Protein AF-A0A7Y2YPP0-F1 (afdb_monomer_lite)

pLDDT: mean 96.52, std 2.54, range [84.19, 98.56]

Structure (mmCIF, N/CA/C/O backbone):
data_AF-A0A7Y2YPP0-F1
#
_entry.id   AF-A0A7Y2YPP0-F1
#
loop_
_atom_site.group_PDB
_atom_site.id
_atom_site.type_symbol
_atom_site.label_atom_id
_atom_site.label_alt_id
_atom_site.label_comp_id
_atom_site.label_asym_id
_atom_site.label_entity_id
_atom_site.label_seq_id
_atom_site.pdbx_PDB_ins_code
_atom_site.Cartn_x
_atom_site.Cartn_y
_atom_site.Cartn_z
_atom_site.occupancy
_atom_site.B_iso_or_equiv
_atom_site.auth_seq_id
_atom_site.auth_comp_id
_atom_site.auth_asym_id
_atom_site.auth_atom_id
_atom_site.pdbx_PDB_model_num
ATOM 1 N N . MET A 1 1 ? -10.206 3.971 15.048 1.00 95.44 1 MET A N 1
ATOM 2 C CA . MET A 1 1 ? -8.833 4.452 14.808 1.00 95.44 1 MET A CA 1
ATOM 3 C C . MET A 1 1 ? -8.501 4.427 13.323 1.00 95.44 1 MET A C 1
ATOM 5 O O . MET A 1 1 ? -9.047 3.596 12.598 1.00 95.44 1 MET A O 1
ATOM 9 N N . THR A 1 2 ? -7.605 5.310 12.887 1.00 98.06 2 THR A N 1
ATOM 10 C CA . THR A 1 2 ? -6.998 5.312 11.549 1.00 98.06 2 THR A CA 1
ATOM 11 C C . THR A 1 2 ? -5.722 4.476 11.564 1.00 98.06 2 THR A C 1
ATOM 13 O O . THR A 1 2 ? -4.818 4.769 12.343 1.00 98.06 2 THR A O 1
ATOM 16 N N . PHE A 1 3 ? -5.642 3.474 10.690 1.00 98.38 3 PHE A N 1
ATOM 17 C CA . PHE A 1 3 ? -4.545 2.509 10.623 1.00 98.38 3 PHE A CA 1
ATOM 18 C C . PHE A 1 3 ? -3.705 2.708 9.356 1.00 98.38 3 PHE A C 1
ATOM 20 O O . PHE A 1 3 ? -4.216 2.635 8.233 1.00 98.38 3 PHE A O 1
ATOM 27 N N . ALA A 1 4 ? -2.415 2.975 9.526 1.00 98.38 4 ALA A N 1
ATOM 28 C CA . ALA A 1 4 ? -1.454 3.165 8.457 1.00 98.38 4 ALA A CA 1
ATOM 29 C C . ALA A 1 4 ? -0.829 1.831 8.037 1.00 98.38 4 ALA A C 1
ATOM 31 O O . ALA A 1 4 ? -0.265 1.090 8.836 1.00 98.38 4 ALA A O 1
ATOM 32 N N . VAL A 1 5 ? -0.846 1.560 6.735 1.00 98.31 5 VAL A N 1
ATOM 33 C CA . VAL A 1 5 ? -0.158 0.414 6.138 1.00 98.31 5 VAL A CA 1
ATOM 34 C C . VAL A 1 5 ? 0.920 0.938 5.205 1.00 98.31 5 VAL A C 1
ATOM 36 O O . VAL A 1 5 ? 0.620 1.477 4.143 1.00 98.31 5 VAL A O 1
ATOM 39 N N . ILE A 1 6 ? 2.187 0.784 5.585 1.00 98.12 6 ILE A N 1
ATOM 40 C CA . ILE A 1 6 ? 3.332 1.185 4.759 1.00 98.12 6 ILE A CA 1
ATOM 41 C C . ILE A 1 6 ? 3.974 -0.080 4.207 1.00 98.12 6 ILE A C 1
ATOM 43 O O . ILE A 1 6 ? 4.489 -0.902 4.962 1.00 98.12 6 ILE A O 1
ATOM 47 N N . THR A 1 7 ? 3.941 -0.255 2.889 1.00 97.50 7 THR A N 1
ATOM 48 C CA . THR A 1 7 ? 4.414 -1.492 2.266 1.00 97.50 7 THR A CA 1
ATOM 49 C C . THR A 1 7 ? 5.006 -1.253 0.884 1.00 97.50 7 THR A C 1
ATOM 51 O O . THR A 1 7 ? 4.642 -0.325 0.166 1.00 97.50 7 THR A O 1
ATOM 54 N N . HIS A 1 8 ? 5.933 -2.125 0.494 1.00 95.25 8 HIS A N 1
ATOM 55 C CA . HIS A 1 8 ? 6.462 -2.182 -0.870 1.00 95.25 8 HIS A CA 1
ATOM 56 C C . HIS A 1 8 ? 5.697 -3.183 -1.753 1.00 95.25 8 HIS A C 1
ATOM 58 O O . HIS A 1 8 ? 5.945 -3.273 -2.953 1.00 95.25 8 HIS A O 1
ATOM 64 N N . VAL A 1 9 ? 4.733 -3.918 -1.182 1.00 95.44 9 VAL A N 1
ATOM 65 C CA . VAL A 1 9 ? 3.884 -4.846 -1.938 1.00 95.44 9 VAL A CA 1
ATOM 66 C C . VAL A 1 9 ? 3.165 -4.099 -3.058 1.00 95.44 9 VAL A C 1
ATOM 68 O O . VAL A 1 9 ? 2.642 -2.997 -2.877 1.00 95.44 9 VAL A O 1
ATOM 71 N N . ASN A 1 10 ? 3.140 -4.718 -4.232 1.00 94.69 10 ASN A N 1
ATOM 72 C CA . ASN A 1 10 ? 2.486 -4.146 -5.395 1.00 94.69 10 ASN A CA 1
ATOM 73 C C . ASN A 1 10 ? 0.992 -4.339 -5.312 1.00 94.69 10 ASN A C 1
ATOM 75 O O . ASN A 1 10 ? 0.530 -5.452 -5.073 1.00 94.69 10 ASN A O 1
ATOM 79 N N . HIS A 1 11 ? 0.278 -3.254 -5.569 1.00 97.25 11 HIS A N 1
ATOM 80 C CA . HIS A 1 11 ? -1.167 -3.266 -5.584 1.00 97.25 11 HIS A CA 1
ATOM 81 C C . HIS A 1 11 ? -1.696 -3.061 -6.991 1.00 97.25 11 HIS A C 1
ATOM 83 O O . HIS A 1 11 ? -1.150 -2.277 -7.770 1.00 97.25 11 HIS A O 1
ATOM 89 N N . LEU A 1 12 ? -2.778 -3.753 -7.295 1.00 96.81 12 LEU A N 1
ATOM 90 C CA . LEU A 1 12 ? -3.611 -3.517 -8.460 1.00 96.81 12 LEU A CA 1
ATOM 91 C C . LEU A 1 12 ? -4.775 -2.622 -8.042 1.00 96.81 12 LEU A C 1
ATOM 93 O O . LEU A 1 12 ? -5.227 -2.689 -6.899 1.00 96.81 12 LEU A O 1
ATOM 97 N N . ASN A 1 13 ? -5.246 -1.792 -8.966 1.00 94.69 13 ASN A N 1
ATOM 98 C CA . ASN A 1 13 ? -6.469 -1.019 -8.794 1.00 94.69 13 ASN A CA 1
ATOM 99 C C . ASN A 1 13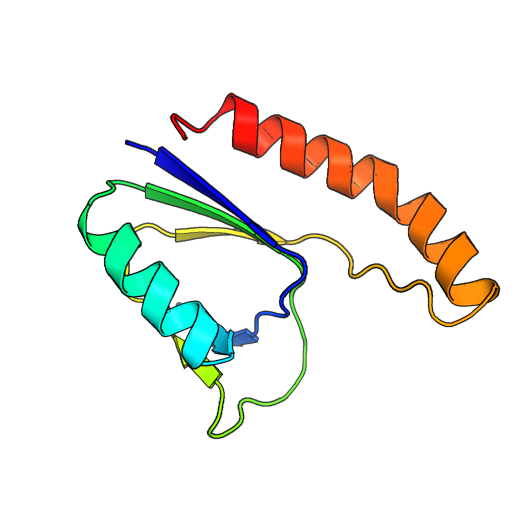 ? -7.495 -1.512 -9.823 1.00 94.69 13 ASN A C 1
ATOM 101 O O . ASN A 1 13 ? -7.299 -1.305 -11.022 1.00 94.69 13 ASN A O 1
ATOM 105 N N . GLU A 1 14 ? -8.556 -2.170 -9.355 1.00 89.94 14 GLU A N 1
ATOM 106 C CA . GLU A 1 14 ? -9.692 -2.614 -10.167 1.00 89.94 14 GLU A CA 1
ATOM 107 C C . GLU A 1 14 ? -10.943 -1.817 -9.775 1.00 89.94 14 GLU A C 1
ATOM 109 O O . GLU A 1 14 ? -11.801 -2.267 -9.019 1.00 89.94 14 GLU A O 1
ATOM 114 N N . GLY A 1 15 ? -11.046 -0.595 -10.300 1.00 85.88 15 GLY A N 1
ATOM 115 C CA . GLY A 1 15 ? -12.193 0.277 -10.058 1.00 85.88 15 GLY A CA 1
ATOM 116 C C . GLY A 1 15 ? -12.201 0.840 -8.638 1.00 85.88 15 GLY A C 1
ATOM 117 O O . GLY A 1 15 ? -11.520 1.827 -8.367 1.00 85.88 15 GLY A O 1
ATOM 118 N N . HIS A 1 16 ? -13.010 0.243 -7.763 1.00 84.19 16 HIS A N 1
ATOM 119 C CA . HIS A 1 16 ? -13.112 0.637 -6.353 1.00 84.19 16 HIS A CA 1
ATOM 120 C C . HIS A 1 16 ? -12.242 -0.221 -5.428 1.00 84.19 16 HIS A C 1
ATOM 122 O O . HIS A 1 16 ? -12.014 0.173 -4.284 1.00 84.19 16 HIS A O 1
ATOM 128 N N . ASP A 1 17 ? -11.714 -1.339 -5.932 1.00 92.25 17 ASP A N 1
ATOM 129 C CA . ASP A 1 17 ? -10.977 -2.304 -5.129 1.00 92.25 17 ASP A CA 1
ATOM 130 C C . ASP A 1 17 ? -9.467 -2.197 -5.341 1.00 92.25 17 ASP A C 1
ATOM 132 O O . ASP A 1 17 ? -8.962 -2.066 -6.462 1.00 92.25 17 ASP A O 1
ATOM 136 N N . TYR A 1 18 ? -8.733 -2.337 -4.238 1.00 96.88 18 TYR A N 1
ATOM 137 C CA . TYR A 1 18 ? -7.287 -2.519 -4.247 1.00 96.88 18 TYR A CA 1
ATOM 138 C C . TYR A 1 18 ? -6.961 -3.979 -3.951 1.00 96.88 18 TYR A C 1
ATOM 140 O O . TYR A 1 18 ? -7.408 -4.527 -2.940 1.00 96.88 18 TYR A O 1
ATOM 148 N N . LEU A 1 19 ? -6.166 -4.598 -4.825 1.00 97.44 19 LEU A N 1
ATOM 149 C CA . LEU A 1 19 ? -5.783 -6.002 -4.713 1.00 97.44 19 LEU A CA 1
ATOM 150 C C . LEU A 1 19 ? -4.278 -6.146 -4.539 1.00 97.44 19 LEU A C 1
ATOM 152 O O . LEU A 1 19 ? -3.509 -5.356 -5.081 1.00 97.44 19 LEU A O 1
ATOM 156 N N . ALA A 1 20 ? -3.864 -7.178 -3.817 1.00 97.56 20 ALA A N 1
ATOM 157 C CA . ALA A 1 20 ? -2.469 -7.572 -3.680 1.00 97.56 20 ALA A CA 1
ATOM 158 C C . ALA A 1 20 ? -2.362 -9.074 -3.382 1.00 97.56 20 ALA A C 1
ATOM 160 O O . ALA A 1 20 ? -3.363 -9.788 -3.324 1.00 97.56 20 ALA A O 1
ATOM 161 N N . TYR A 1 21 ? -1.136 -9.550 -3.165 1.00 97.06 21 TYR A N 1
ATOM 162 C CA . TYR A 1 21 ? -0.843 -10.954 -2.895 1.00 97.06 21 TYR A CA 1
ATOM 163 C C . TYR A 1 21 ? -1.705 -11.536 -1.760 1.00 97.06 21 TYR A C 1
ATOM 165 O O . TYR A 1 21 ? -1.695 -11.041 -0.629 1.00 97.06 21 TYR A O 1
ATOM 173 N N . ALA A 1 22 ? -2.431 -12.615 -2.058 1.00 97.69 22 ALA A N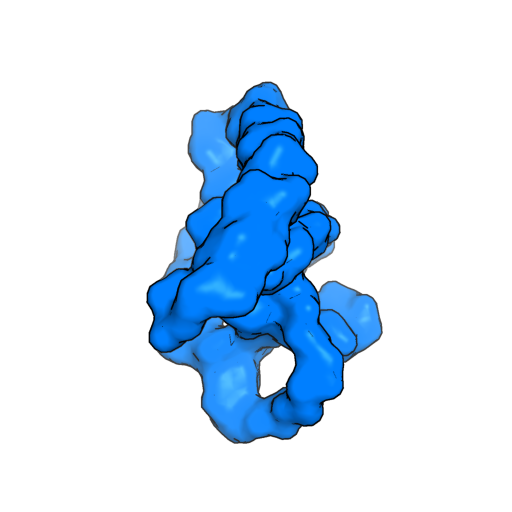 1
ATOM 174 C CA . ALA A 1 22 ? -3.521 -13.113 -1.230 1.00 97.69 22 ALA A CA 1
ATOM 175 C C . ALA A 1 22 ? -3.138 -13.444 0.223 1.00 97.69 22 ALA A C 1
ATOM 177 O O . ALA A 1 22 ? -3.892 -13.047 1.110 1.00 97.69 22 ALA A O 1
ATOM 178 N N . PRO A 1 23 ? -2.007 -14.111 0.529 1.00 96.94 23 PRO A N 1
ATOM 179 C CA . PRO A 1 23 ? -1.604 -14.347 1.916 1.00 96.94 23 PRO A CA 1
ATOM 180 C C . PRO A 1 23 ? -1.444 -13.058 2.724 1.00 96.94 23 PRO A C 1
ATOM 182 O O . PRO A 1 23 ? -1.934 -12.974 3.842 1.00 96.94 23 PRO A O 1
ATOM 185 N N . TYR A 1 24 ? -0.834 -12.028 2.135 1.00 97.12 24 TYR A N 1
ATOM 186 C CA . TYR A 1 24 ? -0.668 -10.730 2.785 1.00 97.12 24 TYR A CA 1
ATOM 187 C C . TYR A 1 24 ? -2.018 -10.034 3.009 1.00 97.12 24 TYR A C 1
ATOM 189 O O . TYR A 1 24 ? -2.313 -9.588 4.115 1.00 97.12 24 TYR A O 1
ATOM 197 N N . VAL A 1 25 ? -2.870 -10.000 1.981 1.00 97.88 25 VAL A N 1
ATOM 198 C CA . VAL A 1 25 ? -4.195 -9.366 2.061 1.00 97.88 25 VAL A CA 1
ATOM 199 C C . VAL A 1 25 ? -5.105 -10.067 3.070 1.00 97.88 25 VAL A C 1
ATOM 201 O O . VAL A 1 25 ? -5.860 -9.395 3.767 1.00 97.88 25 VAL A O 1
ATOM 204 N N . ARG A 1 26 ? -5.022 -11.398 3.203 1.00 98.12 26 ARG A N 1
ATOM 205 C CA . ARG A 1 26 ? -5.777 -12.150 4.220 1.00 98.12 26 ARG A CA 1
ATOM 206 C C . ARG A 1 26 ? -5.452 -11.676 5.630 1.00 98.12 26 ARG A C 1
ATOM 208 O O . ARG A 1 26 ? -6.384 -11.420 6.383 1.00 98.12 26 ARG A O 1
ATOM 215 N N . GLU A 1 27 ? -4.169 -11.511 5.948 1.00 97.88 27 GLU A N 1
ATOM 216 C CA . GLU A 1 27 ? -3.750 -10.982 7.248 1.00 97.88 27 GLU A CA 1
ATOM 217 C C . GLU A 1 27 ? -4.273 -9.558 7.447 1.00 97.88 27 GLU A C 1
ATOM 219 O O . GLU A 1 27 ? -4.919 -9.274 8.452 1.00 97.88 27 GLU A O 1
ATOM 224 N N . MET A 1 28 ? -4.088 -8.669 6.467 1.00 98.00 28 MET A N 1
ATOM 225 C CA . MET A 1 28 ? -4.568 -7.283 6.564 1.00 98.00 28 MET A CA 1
ATOM 226 C C . MET A 1 28 ? -6.087 -7.200 6.755 1.00 98.00 28 MET A C 1
ATOM 228 O O . MET A 1 28 ? -6.554 -6.445 7.602 1.00 98.00 28 MET A O 1
ATOM 232 N N . ASN A 1 29 ? -6.861 -8.036 6.060 1.00 98.25 29 ASN A N 1
ATOM 233 C CA . ASN A 1 29 ? -8.315 -8.100 6.211 1.00 98.25 29 ASN A CA 1
ATOM 234 C C . ASN A 1 29 ? -8.765 -8.590 7.600 1.00 98.25 29 ASN A C 1
ATOM 236 O O . ASN A 1 29 ? -9.913 -8.353 7.973 1.00 98.25 29 ASN A O 1
ATOM 240 N N . LEU A 1 30 ? -7.913 -9.270 8.379 1.00 98.12 30 LEU A N 1
ATOM 241 C CA . LEU A 1 30 ? -8.206 -9.564 9.786 1.00 98.12 30 LEU A CA 1
ATOM 242 C C . LEU A 1 30 ? -8.066 -8.302 10.643 1.00 98.12 30 LEU A C 1
ATOM 244 O O . LEU A 1 30 ? -8.968 -8.002 11.420 1.00 98.12 30 LEU A O 1
ATOM 248 N N . TRP A 1 31 ? -6.994 -7.530 10.450 1.00 97.62 31 TRP A N 1
ATOM 249 C CA . TRP A 1 31 ? -6.772 -6.262 11.158 1.00 97.62 31 TRP A CA 1
ATOM 250 C C . TRP A 1 31 ? -7.818 -5.203 10.806 1.00 97.62 31 TRP A C 1
ATOM 252 O O . TRP A 1 31 ? -8.309 -4.498 11.686 1.00 97.62 31 TRP A O 1
ATOM 262 N N . PHE A 1 32 ? -8.205 -5.120 9.532 1.00 97.81 32 PHE A N 1
ATOM 263 C CA . PHE A 1 32 ? -9.109 -4.082 9.036 1.00 97.81 32 PHE A CA 1
ATOM 264 C C . PHE A 1 32 ? -10.518 -4.167 9.641 1.00 97.81 32 PHE A C 1
ATOM 266 O O . PHE A 1 32 ? -11.222 -3.169 9.686 1.00 97.81 32 PHE A O 1
ATOM 273 N N . LYS A 1 33 ? -10.919 -5.313 10.203 1.00 97.81 33 LYS A N 1
ATOM 274 C CA . LYS A 1 33 ? -12.201 -5.456 10.922 1.00 97.81 33 LYS A CA 1
ATOM 275 C C . LYS A 1 33 ? -12.290 -4.630 12.207 1.00 97.81 33 LYS A C 1
ATOM 277 O O . LYS A 1 33 ? -13.372 -4.516 12.777 1.00 97.81 33 LYS A O 1
ATOM 282 N N . HIS A 1 34 ? -11.164 -4.121 12.698 1.00 97.75 34 HIS A N 1
ATOM 283 C CA . HIS A 1 34 ? -11.050 -3.494 14.012 1.00 97.75 34 HIS A CA 1
ATOM 284 C C . HIS A 1 34 ? -10.635 -2.015 13.935 1.00 97.75 34 HIS A C 1
ATOM 286 O O . HIS A 1 34 ? -10.193 -1.444 14.933 1.00 97.75 34 HIS A O 1
ATOM 292 N N . VAL A 1 35 ? -10.747 -1.391 12.757 1.00 98.00 35 VAL A N 1
ATOM 293 C CA . VAL A 1 35 ? -10.341 -0.001 12.493 1.00 98.00 35 VAL A CA 1
ATOM 294 C C . VAL A 1 35 ? -11.445 0.738 11.738 1.00 98.00 35 VAL A C 1
ATOM 296 O O . VAL A 1 35 ? -12.297 0.108 11.126 1.00 98.00 35 VAL A O 1
ATOM 299 N N . ASP A 1 36 ? -11.432 2.071 11.787 1.00 98.00 36 ASP A N 1
ATOM 300 C CA . ASP A 1 36 ? -12.458 2.894 11.121 1.00 98.00 36 ASP A CA 1
ATOM 301 C C . ASP A 1 36 ? -12.009 3.354 9.724 1.00 98.00 36 ASP A C 1
ATOM 303 O O . ASP A 1 36 ? -12.820 3.643 8.844 1.00 98.00 36 ASP A O 1
ATOM 307 N N . GLU A 1 37 ? -10.697 3.493 9.523 1.00 98.06 37 GLU A N 1
ATOM 308 C CA . GLU A 1 37 ? -10.085 3.956 8.280 1.00 98.06 37 GLU A CA 1
ATOM 309 C C . GLU A 1 37 ? -8.726 3.292 8.093 1.00 98.06 37 GLU A C 1
ATOM 311 O O . GLU A 1 37 ? -7.948 3.172 9.040 1.00 98.06 37 GLU A O 1
ATOM 316 N N . VAL A 1 38 ? -8.413 2.931 6.851 1.00 98.31 38 VAL A N 1
ATOM 317 C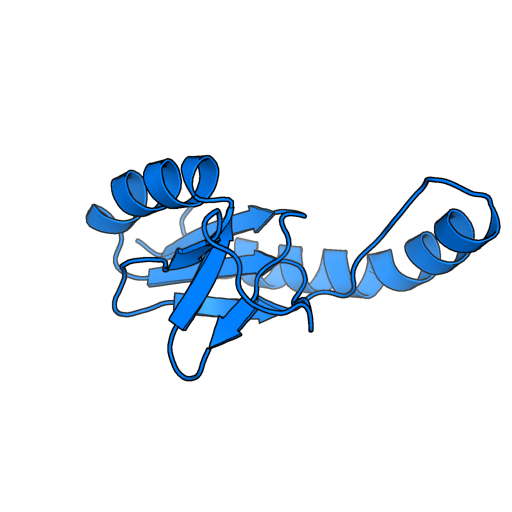 C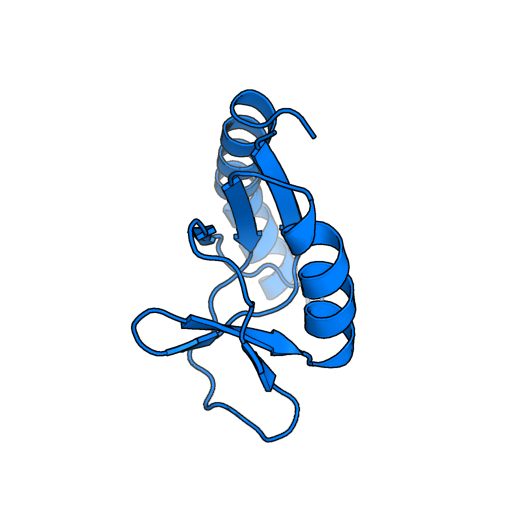A . VAL A 1 38 ? -7.100 2.412 6.472 1.00 98.31 38 VAL A CA 1
ATOM 318 C C . VAL A 1 38 ? -6.434 3.387 5.510 1.00 98.31 38 VAL A C 1
ATOM 320 O O . VAL A 1 38 ? -7.003 3.735 4.475 1.00 98.31 38 VAL A O 1
ATOM 323 N N . LYS A 1 39 ? -5.197 3.793 5.806 1.00 98.50 39 LYS A N 1
ATOM 324 C CA . LYS A 1 39 ? -4.361 4.604 4.911 1.00 98.50 39 LYS A CA 1
ATOM 325 C C . LYS A 1 39 ? -3.179 3.780 4.420 1.00 98.50 39 LYS A C 1
ATOM 327 O O . LYS A 1 39 ? -2.264 3.487 5.181 1.00 98.50 39 LYS A O 1
ATOM 332 N N . ILE A 1 40 ? -3.175 3.422 3.140 1.00 98.31 40 ILE A N 1
ATOM 333 C CA . ILE A 1 40 ? -2.146 2.546 2.563 1.00 98.31 40 ILE A CA 1
ATOM 334 C C . ILE A 1 40 ? -1.131 3.386 1.791 1.00 98.31 40 ILE A C 1
ATOM 336 O O . ILE A 1 40 ? -1.511 4.085 0.861 1.00 98.31 40 ILE A O 1
ATOM 340 N N . VAL A 1 41 ? 0.156 3.309 2.124 1.00 98.56 41 VAL A N 1
ATOM 341 C CA . VAL A 1 41 ? 1.264 3.862 1.331 1.00 98.56 41 VAL A CA 1
ATOM 342 C C . VAL A 1 41 ? 1.971 2.710 0.631 1.00 98.56 41 VAL A C 1
ATOM 344 O O . VAL A 1 41 ? 2.710 1.958 1.267 1.00 98.56 41 VAL A O 1
ATOM 347 N N . ALA A 1 42 ? 1.742 2.566 -0.674 1.00 98.12 42 ALA A N 1
ATOM 348 C CA . ALA A 1 42 ? 2.282 1.453 -1.450 1.00 98.12 42 ALA A CA 1
ATOM 349 C C . ALA A 1 42 ? 2.384 1.763 -2.954 1.00 98.12 42 ALA A C 1
ATOM 351 O O . ALA A 1 42 ? 1.733 2.695 -3.439 1.00 98.12 42 ALA A O 1
ATOM 352 N N . PRO A 1 43 ? 3.199 1.018 -3.723 1.00 97.31 43 PRO A N 1
ATOM 353 C CA . PRO A 1 43 ? 3.239 1.156 -5.172 1.00 97.31 43 PRO A CA 1
ATOM 354 C C . PRO A 1 43 ? 1.993 0.575 -5.852 1.00 97.31 43 PRO A C 1
ATOM 356 O O . PRO A 1 43 ? 1.535 -0.520 -5.521 1.00 97.31 43 PRO A O 1
ATOM 359 N N . LEU A 1 44 ? 1.495 1.289 -6.866 1.00 96.38 44 LEU A N 1
ATOM 360 C CA . LEU A 1 44 ? 0.507 0.764 -7.815 1.00 96.38 44 LEU A CA 1
ATOM 361 C C . LEU A 1 44 ? 1.199 0.121 -9.019 1.00 96.38 44 LEU A C 1
ATOM 363 O O . LEU A 1 44 ? 2.128 0.682 -9.607 1.00 96.38 44 LEU A O 1
ATOM 367 N N . SER A 1 45 ? 0.708 -1.049 -9.401 1.00 93.62 45 SER A N 1
ATOM 368 C CA . SER A 1 45 ? 1.139 -1.831 -10.549 1.00 93.62 45 SER A CA 1
ATOM 369 C C . SER A 1 45 ? 0.097 -1.758 -11.662 1.00 93.62 45 SER A C 1
ATOM 371 O O . SER A 1 45 ? -1.101 -1.689 -11.408 1.00 93.62 45 SER A O 1
ATOM 373 N N . LYS A 1 46 ? 0.569 -1.791 -12.912 1.00 89.69 46 LYS A N 1
ATOM 374 C CA . LYS A 1 46 ? -0.274 -1.923 -14.115 1.00 89.69 46 LYS A CA 1
ATOM 375 C C . LYS A 1 46 ? -0.368 -3.373 -14.605 1.00 89.69 46 LYS A C 1
ATOM 377 O O . LYS A 1 46 ? -0.714 -3.610 -15.756 1.00 89.69 46 LYS A O 1
ATOM 382 N N . GLN A 1 47 ? 0.048 -4.326 -13.776 1.00 89.19 47 GLN A N 1
ATOM 383 C CA . GLN A 1 47 ? -0.027 -5.744 -14.108 1.00 89.19 47 GLN A CA 1
ATOM 384 C C . GLN A 1 47 ? -1.486 -6.200 -14.175 1.00 89.19 47 GLN A C 1
ATOM 386 O O . GLN A 1 47 ? -2.377 -5.572 -13.611 1.00 89.19 47 GLN A O 1
ATOM 391 N N . THR A 1 48 ? -1.726 -7.291 -14.887 1.00 90.62 48 THR A N 1
ATOM 392 C CA . THR A 1 48 ? -3.040 -7.928 -14.906 1.00 90.62 48 THR A CA 1
ATOM 393 C C . THR A 1 48 ? -3.225 -8.738 -13.632 1.00 90.62 48 THR A C 1
ATOM 395 O O . THR A 1 48 ? -2.281 -9.374 -13.162 1.00 90.62 48 THR A O 1
ATOM 398 N N . LYS A 1 49 ? -4.448 -8.735 -13.100 1.00 93.06 49 LYS A N 1
ATOM 399 C CA . LYS A 1 49 ? -4.845 -9.601 -11.996 1.00 93.06 49 LYS A CA 1
ATOM 400 C C . LYS A 1 49 ? -4.599 -11.065 -12.316 1.00 93.06 49 LYS A C 1
ATOM 402 O O . LYS A 1 49 ? -4.869 -11.546 -13.417 1.00 93.06 49 LYS A O 1
ATOM 407 N N . THR A 1 50 ? -4.128 -11.774 -11.309 1.00 93.94 50 THR A N 1
ATOM 408 C CA . THR A 1 50 ? -3.862 -13.204 -11.335 1.00 93.94 50 THR A CA 1
ATOM 409 C C . THR A 1 50 ? -4.671 -13.912 -10.250 1.00 93.94 50 THR A C 1
ATOM 411 O O . THR A 1 50 ? -5.284 -13.285 -9.387 1.00 93.94 50 THR A O 1
ATOM 414 N N . SER A 1 51 ? -4.665 -15.246 -10.257 1.00 94.38 51 SER A N 1
ATOM 415 C CA . SER A 1 51 ? -5.360 -16.055 -9.246 1.00 94.38 51 SER A CA 1
ATOM 416 C C . SER A 1 51 ? -4.788 -15.915 -7.831 1.00 94.38 51 SER A C 1
ATOM 418 O O . SER A 1 51 ? -5.407 -16.385 -6.880 1.00 94.38 51 SER A O 1
ATOM 420 N N . ILE A 1 52 ? -3.599 -15.320 -7.685 1.00 95.44 52 ILE A N 1
ATOM 421 C CA . ILE A 1 52 ? -2.947 -15.093 -6.389 1.00 95.44 52 ILE A CA 1
ATOM 422 C C . ILE A 1 52 ? -3.231 -13.699 -5.818 1.00 95.44 52 ILE A C 1
ATOM 424 O O . ILE A 1 52 ? -2.743 -13.398 -4.730 1.00 95.44 52 ILE A O 1
ATOM 428 N N . ASP A 1 53 ? -4.002 -12.865 -6.517 1.00 96.44 53 ASP A N 1
ATOM 429 C CA . ASP A 1 53 ? -4.404 -11.541 -6.048 1.00 96.44 53 ASP A CA 1
ATOM 430 C C . ASP A 1 53 ? -5.754 -11.606 -5.323 1.00 96.44 53 ASP A C 1
ATOM 432 O O . ASP A 1 53 ? -6.703 -12.251 -5.775 1.00 96.44 53 ASP A O 1
ATOM 436 N N . LEU A 1 54 ? -5.852 -10.912 -4.192 1.00 97.69 54 LEU A N 1
ATOM 437 C CA . LEU A 1 54 ? -7.058 -10.804 -3.374 1.00 97.69 54 LEU A CA 1
ATOM 438 C C . LEU A 1 54 ? -7.344 -9.332 -3.082 1.00 97.69 54 LEU A C 1
ATOM 440 O O . LEU A 1 54 ? -6.414 -8.556 -2.874 1.00 97.69 54 LEU A O 1
ATOM 444 N N . ALA A 1 55 ? -8.621 -8.957 -3.055 1.00 97.56 55 ALA A N 1
ATOM 445 C CA . ALA A 1 55 ? -9.048 -7.610 -2.693 1.00 97.56 55 ALA A CA 1
ATOM 446 C C . ALA A 1 55 ? -9.013 -7.388 -1.176 1.00 97.56 55 ALA A C 1
ATOM 448 O O . ALA A 1 55 ? -9.327 -8.289 -0.385 1.00 97.56 55 ALA A O 1
ATOM 449 N N . TYR A 1 56 ? -8.660 -6.171 -0.769 1.00 97.88 56 TYR A N 1
ATOM 450 C CA . TYR A 1 56 ? -8.935 -5.732 0.592 1.00 97.88 56 TYR A CA 1
ATOM 451 C C . TYR A 1 56 ? -10.438 -5.636 0.841 1.00 97.88 56 TYR A C 1
ATOM 453 O O . TYR A 1 56 ? -11.203 -5.282 -0.050 1.00 97.88 56 TYR A O 1
ATOM 461 N N . VAL A 1 57 ? -10.847 -5.922 2.074 1.00 97.25 57 VAL A N 1
ATOM 462 C CA . VAL A 1 57 ? -12.241 -5.840 2.517 1.00 97.25 57 VAL A CA 1
ATOM 463 C C . VAL A 1 57 ? -12.325 -4.792 3.618 1.00 97.25 57 VAL A C 1
ATOM 465 O O . VAL A 1 57 ? -12.085 -5.096 4.786 1.00 97.25 57 VAL A O 1
ATOM 468 N N . HIS A 1 58 ? -12.605 -3.549 3.228 1.00 97.12 58 HIS A N 1
ATOM 469 C CA . HIS A 1 58 ? -12.828 -2.431 4.143 1.00 97.12 58 HIS A CA 1
ATOM 470 C C . HIS A 1 58 ? -13.492 -1.258 3.406 1.00 97.12 58 HIS A C 1
ATOM 472 O O . HIS A 1 58 ? -13.049 -0.890 2.320 1.00 97.12 58 HIS A O 1
ATOM 478 N N . ASP A 1 59 ? -14.498 -0.625 4.012 1.00 94.94 59 ASP A N 1
ATOM 479 C CA . ASP A 1 59 ? -15.303 0.414 3.344 1.00 94.94 59 ASP A CA 1
ATOM 480 C C . ASP A 1 59 ? -14.545 1.733 3.132 1.00 94.94 59 ASP A C 1
ATOM 482 O O . ASP A 1 59 ? -14.858 2.519 2.237 1.00 94.94 59 ASP A O 1
ATOM 486 N N . LYS A 1 60 ? -13.533 1.997 3.965 1.00 96.88 60 LYS A N 1
ATOM 487 C CA . LYS A 1 60 ? -12.802 3.269 3.978 1.00 96.88 60 LYS A CA 1
ATOM 488 C C . LYS A 1 60 ? -11.299 3.067 3.821 1.00 96.88 60 LYS A C 1
ATOM 490 O O . LYS A 1 60 ? -10.548 3.090 4.796 1.00 96.88 60 LYS A O 1
ATOM 495 N N . ILE A 1 61 ? -10.870 2.833 2.583 1.00 97.25 61 ILE A N 1
ATOM 496 C CA . ILE A 1 61 ? -9.453 2.721 2.213 1.00 97.25 61 ILE A CA 1
ATOM 497 C C . ILE A 1 61 ? -9.010 3.990 1.482 1.00 97.25 61 ILE A C 1
ATOM 499 O O . ILE A 1 61 ? -9.527 4.340 0.424 1.00 97.25 61 ILE A O 1
ATOM 503 N N . ASN A 1 62 ? -7.993 4.655 2.023 1.00 97.19 62 ASN A N 1
ATOM 504 C CA . ASN A 1 62 ? -7.316 5.785 1.405 1.00 97.19 62 ASN A CA 1
ATOM 505 C C . ASN A 1 62 ? -5.935 5.345 0.899 1.00 97.19 62 ASN A C 1
ATOM 507 O O . ASN A 1 62 ? -4.979 5.182 1.664 1.00 97.19 62 ASN A O 1
ATOM 511 N N . PHE A 1 63 ? -5.832 5.143 -0.413 1.00 97.69 63 PHE A N 1
ATOM 512 C CA . PHE A 1 63 ? -4.611 4.659 -1.04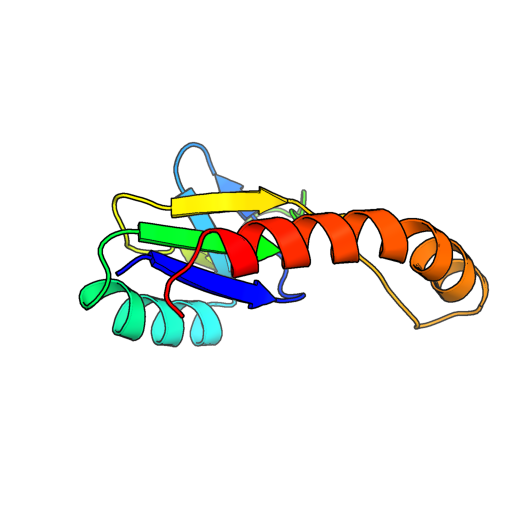2 1.00 97.69 63 PHE A CA 1
ATOM 513 C C . PHE A 1 63 ? -3.696 5.810 -1.487 1.00 97.69 63 PHE A C 1
ATOM 515 O O . PHE A 1 63 ? -3.997 6.595 -2.385 1.00 97.69 63 PHE A O 1
ATOM 522 N N . ASN A 1 64 ? -2.512 5.867 -0.892 1.00 97.62 64 ASN A N 1
ATOM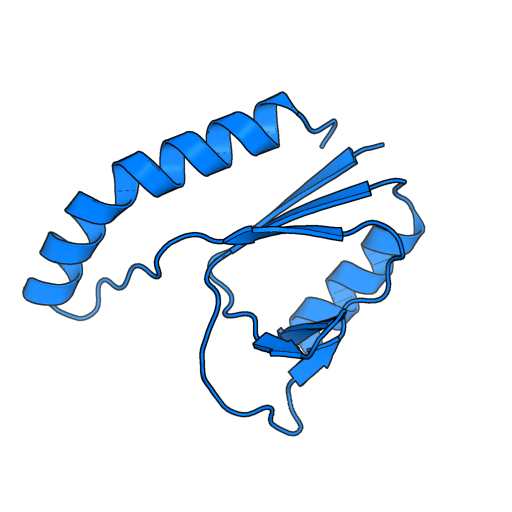 523 C CA . ASN A 1 64 ? -1.467 6.856 -1.108 1.00 97.62 64 ASN A CA 1
ATOM 524 C C . ASN A 1 64 ? -0.353 6.254 -1.975 1.00 97.62 64 ASN A C 1
ATOM 526 O O . ASN A 1 64 ? 0.688 5.824 -1.479 1.00 97.62 64 ASN A O 1
ATOM 530 N N . SER A 1 65 ? -0.563 6.248 -3.294 1.00 97.44 65 SER A N 1
ATOM 531 C CA . SER A 1 65 ? 0.373 5.621 -4.238 1.00 97.44 65 SER A CA 1
ATOM 532 C C . SER A 1 65 ? 1.774 6.234 -4.189 1.00 97.44 65 SER A C 1
ATOM 534 O O . SER A 1 65 ? 1.927 7.454 -4.270 1.00 97.44 65 SER A O 1
ATOM 536 N N . VAL A 1 66 ? 2.810 5.406 -4.105 1.00 97.94 66 VAL A N 1
ATOM 537 C CA . VAL A 1 66 ? 4.219 5.819 -4.186 1.00 97.94 66 VAL A CA 1
ATOM 538 C C . VAL A 1 66 ? 4.909 5.205 -5.404 1.00 97.94 66 VAL A C 1
ATOM 540 O O . VAL A 1 66 ? 4.514 4.137 -5.868 1.00 97.94 66 VAL A O 1
ATOM 543 N N . PRO A 1 67 ? 5.955 5.845 -5.956 1.00 96.56 67 PRO A N 1
ATOM 544 C CA . PRO A 1 67 ? 6.740 5.214 -7.007 1.00 96.56 67 PRO A CA 1
ATOM 545 C C . PRO A 1 67 ? 7.430 3.949 -6.478 1.00 96.56 67 PRO A C 1
ATOM 547 O O . PRO A 1 67 ? 7.990 3.945 -5.383 1.00 96.56 67 PRO A O 1
ATOM 550 N N . ARG A 1 68 ? 7.448 2.885 -7.286 1.00 95.31 68 ARG A N 1
ATOM 551 C CA . ARG A 1 68 ? 8.217 1.673 -6.977 1.00 95.31 68 ARG A CA 1
ATOM 552 C C . ARG A 1 68 ? 9.716 1.988 -6.948 1.00 95.31 68 ARG A C 1
ATOM 554 O O . ARG A 1 68 ? 10.242 2.609 -7.880 1.00 95.31 68 ARG A O 1
ATOM 561 N N . ILE A 1 69 ? 10.385 1.496 -5.912 1.00 95.19 69 ILE A N 1
ATOM 562 C CA . ILE A 1 69 ? 11.848 1.455 -5.787 1.00 95.19 69 ILE A CA 1
ATOM 563 C C . ILE A 1 69 ? 12.361 0.032 -5.995 1.00 95.19 69 ILE A C 1
ATOM 565 O O . ILE A 1 69 ? 11.652 -0.931 -5.721 1.00 95.19 69 ILE A O 1
ATOM 569 N N . GLU A 1 70 ? 13.576 -0.098 -6.497 1.00 94.12 70 GLU A N 1
ATOM 570 C CA . GLU A 1 70 ? 14.232 -1.371 -6.765 1.00 94.12 70 GLU A CA 1
ATOM 571 C C . GLU A 1 70 ? 15.747 -1.176 -6.674 1.00 94.12 70 GLU A C 1
ATOM 573 O O . GLU A 1 70 ? 16.281 -0.176 -7.152 1.00 94.12 70 GLU A O 1
ATOM 578 N N . PHE A 1 71 ? 16.436 -2.139 -6.065 1.00 94.31 71 PHE A N 1
ATOM 579 C CA . PHE A 1 71 ? 17.873 -2.065 -5.787 1.00 94.31 71 PHE A CA 1
ATOM 580 C C . PHE A 1 71 ? 18.650 -3.233 -6.412 1.00 94.31 71 PHE A C 1
ATOM 582 O O . PHE A 1 71 ? 19.699 -3.624 -5.916 1.00 94.31 71 PHE A O 1
ATOM 589 N N . THR A 1 72 ? 18.128 -3.813 -7.495 1.00 96.12 72 THR A N 1
ATOM 590 C CA . THR A 1 72 ? 18.703 -4.994 -8.165 1.00 96.12 72 THR A CA 1
ATOM 591 C C . THR A 1 72 ? 19.912 -4.676 -9.043 1.00 96.12 72 THR A C 1
ATOM 593 O O . THR A 1 72 ? 20.703 -5.565 -9.340 1.00 96.12 72 THR A O 1
ATOM 596 N N . ASN A 1 73 ? 20.069 -3.422 -9.477 1.00 96.00 73 ASN A N 1
ATOM 597 C CA . ASN A 1 73 ? 21.194 -2.967 -10.294 1.00 96.00 73 ASN A CA 1
ATOM 598 C C . ASN A 1 73 ? 21.500 -1.479 -10.050 1.00 96.00 73 ASN A C 1
ATOM 600 O O . ASN A 1 73 ? 20.687 -0.755 -9.475 1.00 96.00 73 ASN A O 1
ATOM 604 N N . LEU A 1 74 ? 22.670 -1.018 -10.510 1.00 96.81 74 LEU A N 1
ATOM 605 C CA . LEU A 1 74 ? 23.166 0.339 -10.246 1.00 96.81 74 LEU A CA 1
ATOM 606 C C . LEU A 1 74 ? 22.238 1.438 -10.786 1.00 96.81 74 LEU A C 1
ATOM 608 O O . LEU A 1 74 ? 21.999 2.433 -10.104 1.00 96.81 74 LEU A O 1
ATOM 612 N N . LEU A 1 75 ? 21.677 1.254 -11.984 1.00 96.25 75 LEU A N 1
ATOM 613 C CA . LEU A 1 75 ? 20.744 2.222 -12.564 1.00 96.25 75 LEU A CA 1
ATOM 614 C C . LEU A 1 75 ? 19.448 2.288 -11.747 1.00 96.25 75 LEU A C 1
ATOM 616 O O . LEU A 1 75 ? 19.000 3.378 -11.388 1.00 96.25 75 LEU A O 1
ATOM 620 N N . ALA A 1 76 ? 18.877 1.133 -11.393 1.00 96.25 76 ALA A N 1
ATOM 621 C CA . ALA A 1 76 ? 17.690 1.054 -10.545 1.00 96.25 76 ALA A CA 1
ATOM 622 C C . ALA A 1 76 ? 17.934 1.666 -9.155 1.00 96.25 76 ALA A C 1
ATOM 624 O O . ALA A 1 76 ? 17.071 2.387 -8.650 1.00 96.25 76 ALA A O 1
ATOM 625 N N . PHE A 1 77 ? 19.123 1.464 -8.580 1.00 96.44 77 PHE A N 1
ATOM 626 C CA . PHE A 1 77 ? 19.534 2.067 -7.313 1.00 96.44 77 PHE A CA 1
ATOM 627 C C . PHE A 1 77 ? 19.526 3.599 -7.384 1.00 96.44 77 PHE A C 1
ATOM 629 O O . PHE A 1 77 ? 18.862 4.246 -6.574 1.00 96.44 77 PHE A O 1
ATOM 636 N N . ILE A 1 78 ? 20.202 4.180 -8.382 1.00 97.44 78 ILE A N 1
ATOM 637 C CA . ILE A 1 78 ? 20.283 5.639 -8.553 1.00 97.44 78 ILE A CA 1
ATOM 638 C C . ILE A 1 78 ? 18.880 6.226 -8.768 1.00 97.44 78 ILE A C 1
ATOM 640 O O . ILE A 1 78 ? 18.498 7.185 -8.099 1.00 97.44 78 ILE A O 1
ATOM 644 N N . LEU A 1 79 ? 18.066 5.613 -9.636 1.00 96.69 79 LEU A N 1
ATOM 645 C CA . LEU A 1 79 ? 16.678 6.034 -9.859 1.00 96.69 79 LEU A CA 1
ATOM 646 C C . LEU A 1 79 ? 15.820 5.925 -8.591 1.00 96.69 79 LEU A C 1
ATOM 648 O O . LEU A 1 79 ? 14.938 6.754 -8.368 1.00 96.69 79 LEU A O 1
ATOM 652 N N . SER A 1 80 ? 16.057 4.912 -7.758 1.00 97.00 80 SER A N 1
ATOM 653 C CA . SER A 1 80 ? 15.355 4.732 -6.486 1.00 97.00 80 SER A CA 1
ATOM 654 C C . SER A 1 80 ? 15.732 5.797 -5.464 1.00 97.00 80 SER A C 1
ATOM 656 O O . SER A 1 80 ? 14.844 6.309 -4.786 1.00 97.00 80 SER A O 1
ATOM 658 N N . LEU A 1 81 ? 17.002 6.205 -5.412 1.00 97.00 81 LEU A N 1
ATOM 659 C CA . LEU A 1 81 ? 17.467 7.287 -4.543 1.00 97.00 81 LEU A CA 1
ATOM 660 C C . LEU A 1 81 ? 16.732 8.604 -4.841 1.00 97.00 81 LEU A C 1
ATOM 662 O O . LEU A 1 81 ? 16.272 9.272 -3.918 1.00 97.00 81 LEU A O 1
ATOM 666 N N . PHE A 1 82 ? 16.509 8.924 -6.120 1.00 97.19 82 PHE A N 1
ATOM 667 C CA . PHE A 1 82 ? 15.726 10.102 -6.523 1.00 97.19 82 PHE A CA 1
ATOM 668 C C . PHE A 1 82 ? 14.229 10.004 -6.191 1.00 97.19 82 PHE A C 1
ATOM 670 O O . PHE A 1 82 ? 13.558 11.026 -6.056 1.00 97.19 82 PHE A O 1
ATOM 677 N N . LYS A 1 83 ? 13.685 8.792 -6.030 1.00 97.50 83 LYS A N 1
ATOM 678 C CA . LYS A 1 83 ? 12.281 8.568 -5.640 1.00 97.50 83 LYS A CA 1
ATOM 679 C C . LYS A 1 83 ? 12.057 8.680 -4.129 1.00 97.50 83 LYS A C 1
ATOM 681 O O . LYS A 1 83 ? 10.939 8.990 -3.712 1.00 97.50 83 LYS A O 1
ATOM 686 N N . LEU A 1 84 ? 13.090 8.450 -3.312 1.00 97.06 84 LEU A N 1
ATOM 687 C CA . LEU A 1 84 ? 12.980 8.421 -1.849 1.00 97.06 84 LEU A CA 1
ATOM 688 C C . LEU A 1 84 ? 12.375 9.691 -1.233 1.00 97.06 84 LEU A C 1
ATOM 690 O O . LEU A 1 84 ? 11.491 9.534 -0.394 1.00 97.06 84 LEU A O 1
ATOM 694 N N . PRO A 1 85 ? 12.737 10.926 -1.635 1.00 97.75 85 PRO A N 1
ATOM 695 C CA . PRO A 1 85 ? 12.165 12.125 -1.021 1.00 97.75 85 PRO A CA 1
ATOM 696 C C . PRO A 1 85 ? 10.631 12.157 -1.078 1.00 97.75 85 PRO A C 1
ATOM 698 O O . PRO A 1 85 ? 9.971 12.441 -0.080 1.00 97.75 85 PRO A O 1
ATOM 701 N N . VAL A 1 86 ? 10.045 11.785 -2.220 1.00 97.44 86 VAL A N 1
ATOM 702 C CA . VAL A 1 86 ? 8.583 11.738 -2.390 1.00 97.44 86 VAL A CA 1
ATOM 703 C C . VAL A 1 86 ? 7.958 10.648 -1.518 1.00 97.44 86 VAL A C 1
ATOM 705 O O . VAL A 1 86 ? 6.901 10.869 -0.925 1.00 97.44 86 VAL A O 1
ATOM 708 N N . ILE A 1 87 ? 8.610 9.487 -1.415 1.00 98.19 87 ILE A N 1
ATOM 709 C CA . ILE A 1 87 ? 8.157 8.368 -0.577 1.00 98.19 87 ILE A CA 1
ATOM 710 C C . ILE A 1 87 ? 8.158 8.776 0.897 1.00 98.19 87 ILE A C 1
ATOM 712 O O . ILE A 1 87 ? 7.140 8.626 1.567 1.00 98.19 87 ILE A O 1
ATOM 716 N N . LEU A 1 88 ? 9.258 9.357 1.381 1.00 98.38 88 LEU A N 1
ATOM 717 C CA . LEU A 1 88 ? 9.409 9.784 2.772 1.00 98.38 88 LEU A CA 1
ATOM 718 C C . LEU A 1 88 ? 8.383 10.856 3.152 1.00 98.38 88 LEU A C 1
ATOM 720 O O . LEU A 1 88 ? 7.777 10.769 4.217 1.00 98.38 88 LEU A O 1
ATOM 724 N N . ILE A 1 89 ? 8.114 11.822 2.265 1.00 98.44 89 ILE A N 1
ATOM 725 C CA . ILE A 1 89 ? 7.073 12.836 2.492 1.00 98.44 89 ILE A CA 1
ATOM 726 C C . ILE A 1 89 ? 5.683 12.190 2.596 1.00 98.44 89 ILE A C 1
ATOM 728 O O . ILE A 1 89 ? 4.894 12.583 3.457 1.00 98.44 89 ILE A O 1
ATOM 732 N N . LYS A 1 90 ? 5.361 11.210 1.739 1.00 98.19 90 LYS A N 1
ATOM 733 C CA . LYS A 1 90 ? 4.066 10.509 1.795 1.00 98.19 90 LYS A CA 1
ATOM 734 C C . LYS A 1 90 ? 3.924 9.664 3.057 1.00 98.19 90 LYS A C 1
ATOM 736 O O . LYS A 1 90 ? 2.891 9.767 3.712 1.00 98.19 90 LYS A O 1
ATOM 741 N N . ILE A 1 91 ? 4.964 8.916 3.426 1.00 98.56 91 ILE A N 1
ATOM 742 C CA . ILE A 1 91 ? 5.012 8.159 4.684 1.00 98.56 91 ILE A CA 1
ATOM 743 C C . ILE A 1 91 ? 4.786 9.103 5.865 1.00 98.56 91 ILE A C 1
ATOM 745 O O . ILE A 1 91 ? 3.854 8.895 6.634 1.00 98.56 91 ILE A O 1
ATOM 749 N N . TYR A 1 92 ? 5.555 10.192 5.956 1.00 98.50 92 TYR A N 1
ATOM 750 C CA . TYR A 1 92 ? 5.425 11.169 7.037 1.00 98.50 92 TYR A CA 1
ATOM 751 C C . TYR A 1 92 ? 3.999 11.724 7.157 1.00 98.50 92 TYR A C 1
ATOM 753 O O . TYR A 1 92 ? 3.447 11.787 8.254 1.00 98.50 92 TYR A O 1
ATOM 761 N N . ARG A 1 93 ? 3.379 12.108 6.033 1.00 98.38 93 ARG A N 1
ATOM 762 C CA . ARG A 1 93 ? 2.006 12.634 6.021 1.00 98.38 93 ARG A CA 1
ATOM 763 C C . ARG A 1 93 ? 0.982 11.602 6.486 1.00 98.38 93 ARG A C 1
ATOM 765 O O . ARG A 1 93 ? 0.073 11.974 7.221 1.00 98.38 93 ARG A O 1
ATOM 772 N N . VAL A 1 94 ? 1.121 10.343 6.069 1.00 98.50 94 VAL A N 1
ATOM 773 C CA . VAL A 1 94 ? 0.208 9.271 6.486 1.00 98.50 94 VAL A CA 1
ATOM 774 C C . VAL A 1 94 ? 0.392 8.939 7.962 1.00 98.50 94 VAL A C 1
ATOM 776 O O . VAL A 1 94 ? -0.606 8.929 8.675 1.00 98.50 94 VAL A O 1
ATOM 779 N N . CYS A 1 95 ? 1.628 8.782 8.446 1.00 98.31 95 CYS A N 1
ATOM 780 C CA . CYS A 1 95 ? 1.898 8.569 9.871 1.00 98.31 95 CYS A CA 1
ATOM 781 C C . CYS A 1 95 ? 1.341 9.709 10.727 1.00 98.31 95 CYS A C 1
ATOM 783 O O . CYS A 1 95 ? 0.664 9.463 11.713 1.00 98.31 95 CYS A O 1
ATOM 785 N N . LYS A 1 96 ? 1.558 10.968 10.321 1.00 98.19 96 LYS A N 1
ATOM 786 C CA . LYS A 1 96 ? 1.033 12.138 11.041 1.00 98.19 96 LYS A CA 1
ATOM 787 C C . LYS A 1 96 ? -0.500 12.159 11.116 1.00 98.19 96 LYS A C 1
ATOM 789 O O . LYS A 1 96 ? -1.052 12.791 12.009 1.00 98.19 96 LYS A O 1
ATOM 794 N N . ALA A 1 97 ? -1.177 11.535 10.157 1.00 97.81 97 ALA A N 1
ATOM 795 C CA . ALA A 1 97 ? -2.630 11.530 10.041 1.00 97.81 97 ALA A CA 1
ATOM 796 C C . ALA A 1 97 ? -3.263 10.181 10.425 1.00 97.81 97 ALA A C 1
ATOM 798 O O . ALA A 1 97 ? -4.403 9.940 10.018 1.00 97.81 97 ALA A O 1
ATOM 799 N N . SER A 1 98 ? -2.528 9.309 11.121 1.00 98.12 98 SER A N 1
ATOM 800 C CA . SER A 1 98 ? -2.983 7.985 11.559 1.00 98.12 98 SER A CA 1
ATOM 801 C C . SER A 1 98 ? -2.712 7.802 13.050 1.00 98.12 98 SER A C 1
ATOM 803 O O . SER A 1 98 ? -1.803 8.428 13.592 1.00 98.12 98 SER A O 1
ATOM 805 N N . ASP A 1 99 ? -3.513 6.966 13.704 1.00 97.81 99 ASP A N 1
ATOM 806 C CA . ASP A 1 99 ? -3.374 6.671 15.135 1.00 97.81 99 ASP A CA 1
ATOM 807 C C . ASP A 1 99 ? -2.378 5.527 15.377 1.00 97.81 99 ASP A C 1
ATOM 809 O O . ASP A 1 99 ? -1.737 5.467 16.427 1.00 97.81 99 ASP A O 1
ATOM 813 N N . HIS A 1 100 ? -2.262 4.624 14.398 1.00 95.00 100 HIS A N 1
ATOM 814 C CA . HIS A 1 100 ? -1.353 3.484 14.384 1.00 95.00 100 HIS A CA 1
ATOM 815 C C . HIS A 1 100 ? -0.755 3.308 12.991 1.00 95.00 100 HIS A C 1
ATOM 817 O O . HIS A 1 100 ? -1.510 3.534 12.018 1.00 95.00 100 HIS A O 1
#

Sequence (100 aa):
MTFAVITHVNHLNEGHDYLAYAPYVREMNLWFKHVDEVKIVAPLSKQTKTSIDLAYVHDKINFNSVPRIEFTNLLAFILSLFKLPVILIKIYRVCKASDH

Radius of gyration: 14.08 Å; chains: 1; bounding box: 38×29×30 Å

Secondary structure (DSSP, 8-state):
-EEEEE----BEEETTEEEEEHHHHHHHHHHGGG-SEEEEEEEB--PPP-TTEEE---S-EEEEEE-----SSHHHHHHHHHHHHHHHHHHHHHHHT---

Foldseek 3Di:
DEAEAEDAFEWEDDPPWIKTFQVVLVVVLVVQVPDQAYEYEYAYDPDDDDPRIDTHDHPHYHYRHADHQDDPDDVSPVVNVVRVVVSVVSVVVSVVVGPD